Protein AF-A0A967NIB5-F1 (afdb_monomer_lite)

Secondary structure (DSSP, 8-state):
-HHHHHT--HHHHHHHHHHHTTS-TTGGGSTT---------------

Foldseek 3Di:
DVCVVVVHDPLRVQLVVCVVVVHHSCCCVDPPDDDDDDDDDDDDDDD

Sequence (47 aa):
EVPVRYGWDREEYLRWVCRKAGLPLDTWKGEGVQLFGFESEAWAEEP

Radius of gyration: 14.12 Å; chains: 1; bounding box: 32×19×40 Å

Structure (mmCIF, N/CA/C/O backbone):
data_AF-A0A967NIB5-F1
#
_entry.id   AF-A0A967NIB5-F1
#
loop_
_atom_site.group_PDB
_atom_site.id
_atom_site.type_symbol
_atom_site.label_atom_id
_atom_site.label_alt_id
_atom_site.label_comp_id
_atom_site.label_asym_id
_atom_site.label_entity_id
_atom_site.label_seq_id
_atom_site.pdbx_PDB_ins_code
_atom_site.Cartn_x
_atom_site.Cartn_y
_atom_site.Cartn_z
_atom_site.occupancy
_atom_site.B_iso_or_equiv
_atom_site.auth_seq_id
_atom_site.auth_comp_id
_atom_site.auth_asym_id
_atom_site.auth_atom_id
_atom_site.pdbx_PDB_model_num
ATOM 1 N N . GLU A 1 1 ? 5.677 -2.484 -11.430 1.00 65.31 1 GLU A N 1
ATOM 2 C CA . GLU A 1 1 ? 4.647 -2.383 -10.373 1.00 65.31 1 GLU A CA 1
ATOM 3 C C . GLU A 1 1 ? 4.936 -3.368 -9.243 1.00 65.31 1 GLU A C 1
ATOM 5 O O . GLU A 1 1 ? 5.442 -4.452 -9.512 1.00 65.31 1 GLU A O 1
ATOM 10 N N . VAL A 1 2 ? 4.695 -2.979 -7.987 1.00 72.44 2 VAL A N 1
ATOM 11 C CA . VAL A 1 2 ? 5.053 -3.774 -6.793 1.00 72.44 2 VAL A CA 1
ATOM 12 C C . VAL A 1 2 ? 4.241 -5.076 -6.676 1.00 72.44 2 VAL A C 1
ATOM 14 O O . VAL A 1 2 ? 4.876 -6.126 -6.631 1.00 72.44 2 VAL A O 1
ATOM 17 N N . PRO A 1 3 ? 2.891 -5.074 -6.686 1.00 73.62 3 PRO A N 1
ATOM 18 C CA . PRO A 1 3 ? 2.116 -6.312 -6.521 1.00 73.62 3 PRO A CA 1
ATOM 19 C C . PRO A 1 3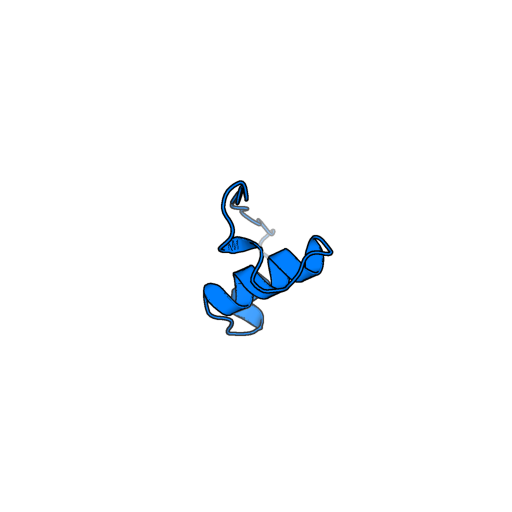 ? 2.403 -7.349 -7.618 1.00 73.62 3 PRO A C 1
ATOM 21 O O . PRO A 1 3 ? 2.600 -8.521 -7.315 1.00 73.62 3 PRO A O 1
ATOM 24 N N . VAL A 1 4 ? 2.560 -6.903 -8.870 1.00 75.38 4 VAL A N 1
ATOM 25 C CA . VAL A 1 4 ? 2.909 -7.766 -10.013 1.00 75.38 4 VAL A CA 1
ATOM 26 C C . VAL A 1 4 ? 4.295 -8.402 -9.849 1.00 75.38 4 VAL A C 1
ATOM 28 O O . VAL A 1 4 ? 4.471 -9.581 -10.132 1.00 75.38 4 VAL A O 1
ATOM 31 N N . ARG A 1 5 ? 5.289 -7.650 -9.350 1.00 75.25 5 ARG A N 1
ATOM 32 C CA . ARG A 1 5 ? 6.661 -8.155 -9.157 1.00 75.25 5 ARG A CA 1
ATOM 33 C C . ARG A 1 5 ? 6.760 -9.211 -8.052 1.00 75.25 5 ARG A C 1
ATOM 35 O O . ARG A 1 5 ? 7.617 -10.083 -8.143 1.00 75.25 5 ARG A O 1
ATOM 42 N N . TYR A 1 6 ? 5.928 -9.114 -7.018 1.00 78.19 6 TYR A N 1
ATOM 43 C CA . TYR A 1 6 ? 5.943 -10.042 -5.882 1.00 78.19 6 TYR A C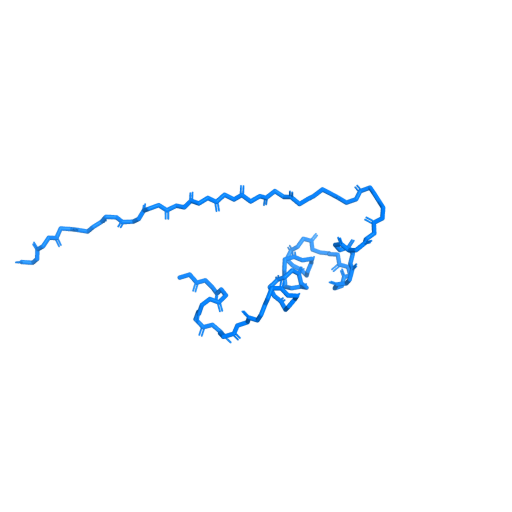A 1
ATOM 44 C C . TYR A 1 6 ? 4.903 -11.165 -5.987 1.00 78.19 6 TYR A C 1
ATOM 46 O O . TYR A 1 6 ? 4.870 -12.025 -5.113 1.00 78.19 6 TYR A O 1
ATOM 54 N N . GLY A 1 7 ? 4.083 -11.179 -7.044 1.00 82.56 7 GLY A N 1
ATOM 55 C CA . GLY A 1 7 ? 3.021 -12.171 -7.215 1.00 82.56 7 GLY A CA 1
ATOM 56 C C . GLY A 1 7 ? 1.927 -12.076 -6.152 1.00 82.56 7 GLY A C 1
ATOM 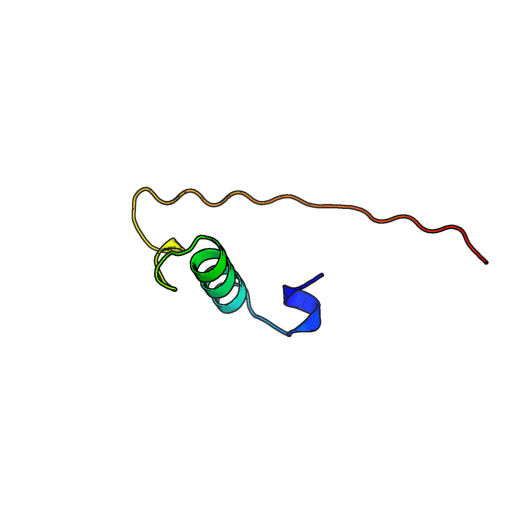57 O O . GLY A 1 7 ? 1.279 -13.077 -5.870 1.00 82.56 7 GLY A O 1
ATOM 58 N N . TRP A 1 8 ? 1.752 -10.899 -5.545 1.00 87.94 8 TRP A N 1
ATOM 59 C CA . TRP A 1 8 ? 0.784 -10.714 -4.472 1.00 87.94 8 TRP A CA 1
ATOM 60 C C . TRP A 1 8 ? -0.637 -10.718 -4.999 1.00 87.94 8 TRP A C 1
ATOM 62 O O . TRP A 1 8 ? -0.949 -10.041 -5.987 1.00 87.94 8 TRP A O 1
ATOM 72 N N . ASP A 1 9 ? -1.509 -11.415 -4.280 1.00 87.50 9 ASP A N 1
ATOM 73 C CA . ASP A 1 9 ? -2.939 -11.248 -4.474 1.00 87.50 9 ASP A CA 1
ATOM 74 C C . ASP A 1 9 ? -3.424 -9.893 -3.918 1.00 87.50 9 ASP A C 1
ATOM 76 O O . ASP A 1 9 ? -2.689 -9.103 -3.307 1.00 87.50 9 ASP A O 1
ATOM 80 N N . ARG A 1 10 ? -4.701 -9.590 -4.159 1.00 87.69 10 ARG A N 1
ATOM 81 C CA . ARG A 1 10 ? -5.317 -8.338 -3.713 1.00 87.69 10 ARG A CA 1
ATOM 82 C C . ARG A 1 10 ? -5.248 -8.161 -2.193 1.00 87.69 10 ARG A C 1
ATOM 84 O O . ARG A 1 10 ? -5.062 -7.035 -1.733 1.00 87.69 10 ARG A O 1
ATOM 91 N N . GLU A 1 11 ? -5.438 -9.223 -1.414 1.00 91.25 11 GLU A N 1
ATOM 92 C CA . GLU A 1 11 ? -5.414 -9.122 0.045 1.00 91.25 11 GLU A CA 1
ATOM 93 C C . GLU A 1 11 ? -4.000 -8.894 0.565 1.00 91.25 11 GLU A C 1
ATOM 95 O O . GLU A 1 11 ? -3.797 -8.042 1.432 1.00 91.25 11 GLU A O 1
ATOM 100 N N . GLU A 1 12 ? -3.023 -9.622 0.030 1.00 91.25 12 GLU A N 1
ATOM 101 C CA . GLU A 1 12 ? -1.615 -9.444 0.361 1.00 91.25 12 GLU A CA 1
ATOM 102 C C . GLU A 1 12 ? -1.184 -8.008 0.080 1.00 91.25 12 GLU A C 1
ATOM 104 O O . GLU A 1 12 ? -0.634 -7.348 0.965 1.00 91.25 12 GLU A O 1
ATOM 109 N N . TYR A 1 13 ? -1.526 -7.474 -1.094 1.00 91.62 13 TYR A N 1
ATOM 110 C CA . TYR A 1 13 ? -1.252 -6.079 -1.423 1.00 91.62 13 TYR A CA 1
ATOM 111 C C . TYR A 1 13 ? -1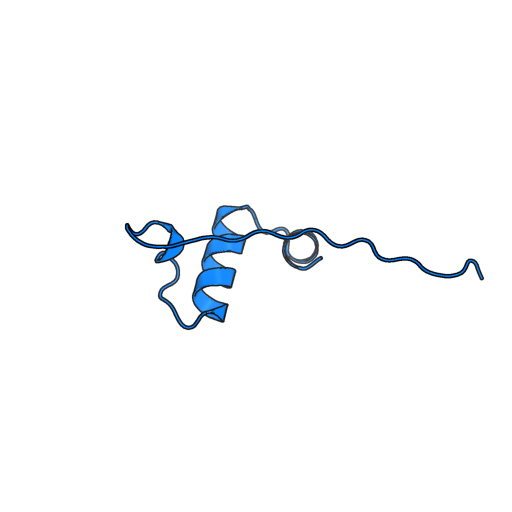.854 -5.108 -0.395 1.00 91.62 13 TYR A C 1
ATOM 113 O O . TYR A 1 13 ? -1.145 -4.233 0.107 1.00 91.62 13 TYR A O 1
ATOM 121 N N . LEU A 1 14 ? -3.124 -5.285 -0.013 1.00 92.56 14 LEU A N 1
ATOM 122 C CA . LEU A 1 14 ? -3.789 -4.420 0.969 1.00 92.56 14 LEU A CA 1
ATOM 123 C C . LEU A 1 14 ? -3.170 -4.523 2.372 1.00 92.56 14 LEU A C 1
ATOM 125 O O . LEU A 1 14 ? -3.013 -3.501 3.043 1.00 92.56 14 LEU A O 1
ATOM 129 N N . ARG A 1 15 ? -2.728 -5.713 2.797 1.00 93.44 15 ARG A N 1
ATOM 130 C CA . ARG A 1 15 ? -1.997 -5.888 4.067 1.00 93.44 15 ARG A CA 1
ATOM 131 C C . ARG A 1 15 ? -0.676 -5.122 4.064 1.00 93.44 15 ARG A C 1
ATOM 133 O O . ARG A 1 15 ? -0.328 -4.466 5.050 1.00 93.44 15 ARG A O 1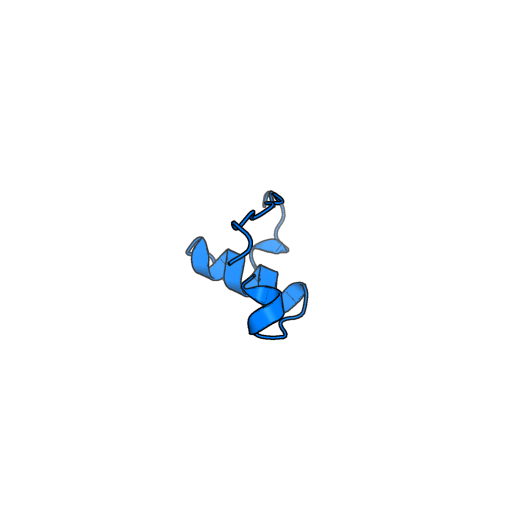
ATOM 140 N N . TRP A 1 16 ? 0.048 -5.159 2.947 1.00 91.56 16 TRP A N 1
ATOM 141 C CA . TRP A 1 16 ? 1.283 -4.393 2.774 1.00 91.56 16 TRP A CA 1
ATOM 142 C C . TRP A 1 16 ? 1.039 -2.884 2.712 1.00 91.56 16 TRP A C 1
ATOM 144 O O . TRP A 1 16 ? 1.843 -2.119 3.252 1.00 91.56 16 TRP A O 1
ATOM 154 N N . VAL A 1 17 ? -0.081 -2.446 2.133 1.00 92.75 17 VAL A N 1
ATOM 155 C CA . VAL A 1 17 ? -0.521 -1.043 2.174 1.00 92.75 17 VAL A CA 1
ATOM 156 C C . VAL A 1 17 ? -0.794 -0.600 3.614 1.00 92.75 17 VAL A C 1
ATOM 158 O O . VAL A 1 17 ? -0.261 0.430 4.030 1.00 92.75 17 VAL A O 1
ATOM 161 N N . CYS A 1 18 ? -1.520 -1.390 4.413 1.00 93.38 18 CYS A N 1
ATOM 162 C CA . CYS A 1 18 ? -1.736 -1.093 5.834 1.00 93.38 18 CYS A CA 1
ATOM 163 C C . CYS A 1 18 ? -0.421 -0.990 6.609 1.00 93.38 18 CYS A C 1
ATOM 165 O O . CYS A 1 18 ? -0.201 -0.012 7.326 1.00 93.38 18 CYS A O 1
ATOM 167 N N . ARG A 1 19 ? 0.500 -1.937 6.394 1.00 93.25 19 ARG A N 1
ATOM 168 C CA . ARG A 1 19 ? 1.833 -1.891 7.008 1.00 93.25 19 ARG A CA 1
ATOM 169 C C . ARG A 1 19 ? 2.590 -0.616 6.634 1.00 93.25 19 ARG A C 1
ATOM 171 O O . ARG A 1 19 ? 3.232 -0.015 7.491 1.00 93.25 19 ARG A O 1
ATOM 178 N N . LYS A 1 20 ? 2.515 -0.192 5.368 1.00 91.19 20 LYS A N 1
ATOM 179 C CA . LYS A 1 20 ? 3.159 1.037 4.875 1.00 91.19 20 LYS A CA 1
ATOM 180 C C . LYS A 1 20 ? 2.555 2.300 5.496 1.00 91.19 20 LYS A C 1
ATOM 182 O O . LYS A 1 20 ? 3.278 3.267 5.704 1.00 91.19 20 LYS A O 1
ATOM 187 N N . ALA A 1 21 ? 1.267 2.272 5.828 1.00 90.69 21 ALA A N 1
ATOM 188 C CA . ALA A 1 21 ? 0.583 3.331 6.566 1.00 90.69 21 ALA A CA 1
ATOM 189 C C . ALA A 1 21 ? 0.868 3.313 8.085 1.00 90.69 21 ALA A C 1
ATOM 191 O O . ALA A 1 21 ? 0.355 4.166 8.803 1.00 90.69 21 ALA A O 1
ATOM 192 N N . GLY A 1 22 ? 1.665 2.359 8.589 1.00 93.31 22 GLY A N 1
ATOM 193 C CA . GLY A 1 22 ? 1.935 2.199 10.024 1.00 93.31 22 GLY A CA 1
ATOM 194 C C . GLY A 1 22 ? 0.776 1.576 10.808 1.00 93.31 22 GLY A C 1
ATOM 195 O O . GLY A 1 22 ? 0.730 1.691 12.030 1.00 93.31 22 GLY A O 1
ATOM 196 N N . LEU A 1 23 ? -0.161 0.929 10.113 1.00 92.25 23 LEU A N 1
ATOM 197 C CA . LEU A 1 23 ? -1.367 0.337 10.684 1.00 92.25 23 LEU A CA 1
ATOM 198 C C . LEU A 1 23 ? -1.249 -1.196 10.775 1.00 92.25 23 LEU A C 1
ATOM 200 O O . LEU A 1 23 ? -0.465 -1.807 10.037 1.00 92.25 23 LEU A O 1
ATOM 204 N N . PRO A 1 24 ? -2.040 -1.845 11.652 1.00 94.25 24 PRO A N 1
ATOM 205 C CA . PRO A 1 24 ? -2.211 -3.295 11.643 1.00 94.25 24 PRO A CA 1
ATOM 206 C C . PRO A 1 24 ? -2.597 -3.838 10.258 1.00 94.25 24 PRO A C 1
ATOM 208 O O . PRO A 1 24 ? -3.311 -3.194 9.494 1.00 94.25 24 PRO A O 1
ATOM 211 N N . LEU A 1 25 ? -2.148 -5.054 9.935 1.00 91.81 25 LEU A N 1
ATOM 212 C CA . LEU A 1 25 ? -2.258 -5.626 8.584 1.00 91.81 25 LEU A CA 1
ATOM 213 C C . LEU A 1 25 ? -3.700 -5.741 8.064 1.00 91.81 25 LEU A C 1
ATOM 215 O O . LEU A 1 25 ? -3.923 -5.617 6.866 1.00 91.81 25 LEU A O 1
ATOM 219 N N . ASP A 1 26 ? -4.677 -5.948 8.945 1.00 94.06 26 ASP A N 1
ATOM 220 C CA . ASP A 1 26 ? -6.091 -6.096 8.580 1.00 94.06 26 ASP A CA 1
ATOM 221 C C . ASP A 1 26 ? -6.912 -4.811 8.765 1.00 94.06 26 ASP A C 1
ATOM 223 O O . ASP A 1 26 ? -8.136 -4.840 8.633 1.00 94.06 26 ASP A O 1
ATOM 227 N N . THR A 1 27 ? -6.272 -3.665 9.031 1.00 93.75 27 THR A N 1
ATOM 228 C CA . THR A 1 27 ? -6.988 -2.396 9.238 1.00 93.75 27 THR A CA 1
ATOM 229 C C . THR A 1 27 ? -7.835 -2.002 8.027 1.00 93.75 27 THR A C 1
ATOM 231 O O . THR A 1 27 ? -8.896 -1.427 8.217 1.00 93.75 27 THR A O 1
ATOM 234 N N . TRP A 1 28 ? -7.467 -2.396 6.802 1.00 92.56 28 TRP A N 1
ATOM 235 C CA . TRP A 1 28 ? -8.265 -2.142 5.591 1.00 92.56 28 TRP A CA 1
ATOM 236 C C . TRP A 1 28 ? -9.685 -2.733 5.616 1.00 92.56 28 TRP A C 1
ATOM 238 O O . TRP A 1 28 ? -10.521 -2.307 4.823 1.00 92.56 28 TRP A O 1
ATOM 248 N N . LYS A 1 29 ? -9.964 -3.696 6.503 1.00 92.75 29 LYS A N 1
ATOM 249 C CA . LYS A 1 29 ? -11.295 -4.301 6.692 1.00 92.75 29 LYS A CA 1
ATOM 250 C C . LYS A 1 29 ? -12.167 -3.536 7.695 1.00 92.75 29 LYS A C 1
ATOM 252 O O . LYS A 1 29 ? -13.338 -3.868 7.848 1.00 92.75 29 LYS A O 1
ATOM 257 N N . GLY A 1 30 ? -11.592 -2.581 8.427 1.00 92.06 30 GLY A N 1
ATOM 258 C CA . GLY A 1 30 ? -12.270 -1.856 9.497 1.00 92.06 30 GLY A CA 1
ATOM 259 C C . GLY A 1 30 ? -13.242 -0.796 8.985 1.00 92.06 30 GLY A C 1
ATOM 260 O O . GLY A 1 30 ? -13.028 -0.177 7.942 1.00 92.06 30 GLY A O 1
ATOM 261 N N . GLU A 1 31 ? -14.295 -0.547 9.760 1.00 87.88 31 GLU A N 1
ATOM 262 C CA . GLU A 1 31 ? -15.182 0.591 9.522 1.00 87.88 31 GLU A CA 1
ATOM 263 C C . GLU A 1 31 ? -14.413 1.914 9.676 1.00 87.88 31 GLU A C 1
ATOM 265 O O . GLU A 1 31 ? -13.537 2.052 10.530 1.00 87.88 31 GLU A O 1
ATOM 270 N N . GLY A 1 32 ? -14.721 2.891 8.819 1.00 88.00 32 GLY A N 1
ATOM 271 C CA . GLY A 1 32 ? -14.052 4.198 8.811 1.00 88.00 32 GLY A CA 1
ATOM 272 C C . GLY A 1 32 ? -12.713 4.245 8.067 1.00 88.00 32 GLY A C 1
ATOM 273 O O . GLY A 1 32 ? -12.101 5.310 7.999 1.00 88.00 32 GLY A O 1
ATOM 274 N N . VAL A 1 33 ? -12.258 3.138 7.471 1.00 91.38 33 VAL A N 1
ATOM 275 C CA . VAL A 1 33 ? -11.043 3.128 6.646 1.00 91.38 33 VAL A CA 1
ATOM 276 C C . VAL A 1 33 ? -11.357 3.509 5.206 1.00 91.38 33 VAL A C 1
ATOM 278 O O . VAL A 1 33 ? -12.256 2.961 4.574 1.00 91.38 33 VAL A O 1
ATOM 281 N N . GLN A 1 34 ? -10.584 4.455 4.676 1.00 91.56 34 GLN A N 1
ATOM 282 C CA . GLN A 1 34 ? -10.690 4.896 3.291 1.00 91.56 34 GLN A CA 1
ATOM 283 C C . GLN A 1 34 ? -9.505 4.364 2.486 1.00 91.56 34 GLN A C 1
ATOM 285 O O . GLN A 1 34 ? -8.347 4.590 2.834 1.00 91.56 34 GLN A O 1
ATOM 290 N N . LEU A 1 35 ? -9.806 3.663 1.395 1.00 91.19 35 LEU A N 1
ATOM 291 C CA . LEU A 1 35 ? -8.822 3.188 0.427 1.00 91.19 35 LEU A CA 1
ATOM 292 C C . LEU A 1 35 ? -8.908 4.057 -0.828 1.00 91.19 35 LEU A C 1
ATOM 294 O O . LEU A 1 35 ? -9.980 4.192 -1.414 1.00 91.19 35 LEU A O 1
ATOM 298 N N . PHE A 1 36 ? -7.775 4.611 -1.250 1.00 91.88 36 PHE A N 1
ATOM 299 C CA . PHE A 1 36 ? -7.663 5.402 -2.473 1.00 91.88 36 PHE A CA 1
ATOM 300 C C . PHE A 1 36 ? -6.739 4.681 -3.455 1.00 91.88 36 PHE A C 1
ATOM 302 O O . PHE A 1 36 ? -5.648 4.251 -3.080 1.00 91.88 36 PHE A O 1
ATOM 309 N N . GLY A 1 37 ? -7.189 4.538 -4.700 1.00 90.50 37 GLY A N 1
ATOM 310 C CA . GLY A 1 37 ? -6.415 3.963 -5.797 1.00 90.50 37 GLY A CA 1
ATOM 311 C C . GLY A 1 37 ? -6.010 5.039 -6.798 1.00 90.50 37 GLY A C 1
ATOM 312 O O . GLY A 1 37 ? -6.738 6.012 -6.990 1.00 90.50 37 GLY A O 1
ATOM 313 N N . PHE A 1 38 ? -4.857 4.858 -7.432 1.00 91.06 38 PHE A N 1
ATOM 314 C CA . PHE A 1 38 ? -4.428 5.657 -8.575 1.00 91.06 38 PHE A CA 1
ATOM 315 C C . PHE A 1 38 ? -3.743 4.752 -9.598 1.00 91.06 38 PHE A C 1
ATOM 317 O O . PHE A 1 38 ? -3.221 3.692 -9.247 1.00 91.06 38 PHE A O 1
ATOM 324 N N . GLU A 1 39 ? -3.729 5.202 -10.845 1.00 90.06 39 GLU A N 1
ATOM 325 C CA . GLU A 1 39 ? -3.056 4.545 -11.962 1.00 90.06 39 GLU A CA 1
ATOM 326 C C . GLU A 1 39 ? -1.950 5.467 -12.490 1.00 90.06 39 GLU A C 1
ATOM 328 O O . GLU A 1 39 ? -1.999 6.687 -12.307 1.00 90.06 39 GLU A O 1
ATOM 333 N N . SER A 1 40 ? -0.919 4.892 -13.104 1.00 88.69 40 SER A N 1
ATOM 334 C CA . SER A 1 40 ? 0.193 5.652 -13.677 1.00 88.69 40 SER A CA 1
ATOM 335 C C . SER A 1 40 ? 0.671 5.001 -14.962 1.00 88.69 40 SER A C 1
ATOM 337 O O . SER A 1 40 ? 0.846 3.784 -14.998 1.00 88.69 40 SER A O 1
ATOM 339 N N . GLU A 1 41 ? 0.962 5.815 -15.967 1.00 91.19 41 GLU A N 1
ATOM 340 C CA . GLU A 1 41 ? 1.546 5.378 -17.230 1.00 91.19 41 GLU A CA 1
ATOM 341 C C . GLU A 1 41 ? 3.010 5.828 -17.300 1.00 91.19 41 GLU A C 1
ATOM 343 O O . GLU A 1 41 ? 3.340 6.957 -16.929 1.00 91.19 41 GLU A O 1
ATOM 348 N N . ALA A 1 42 ? 3.899 4.939 -17.741 1.00 86.69 42 ALA A N 1
ATOM 349 C CA . ALA A 1 42 ? 5.321 5.228 -17.893 1.00 86.69 42 ALA A CA 1
ATOM 350 C C . ALA A 1 42 ? 5.703 5.153 -19.374 1.00 86.69 42 ALA A C 1
ATOM 352 O O . ALA A 1 42 ? 5.401 4.165 -20.038 1.00 86.69 42 ALA A O 1
ATOM 353 N N . TRP A 1 43 ? 6.394 6.181 -19.863 1.00 91.06 43 TRP A N 1
ATOM 354 C CA . TRP A 1 43 ? 6.844 6.302 -21.249 1.00 91.06 43 TRP A CA 1
ATOM 355 C C . TRP A 1 43 ? 8.377 6.285 -21.290 1.00 91.06 43 TRP A C 1
ATOM 357 O O . TRP A 1 43 ? 9.024 6.830 -20.393 1.00 91.06 43 TRP A O 1
ATOM 367 N N . ALA A 1 44 ? 8.957 5.661 -22.313 1.00 90.06 44 ALA A N 1
ATOM 368 C CA . ALA A 1 44 ? 10.399 5.627 -22.556 1.00 90.06 44 ALA A CA 1
ATOM 369 C C . ALA A 1 44 ? 10.675 5.839 -24.051 1.00 90.06 44 ALA A C 1
ATOM 371 O O . ALA A 1 44 ? 9.857 5.446 -24.881 1.00 90.06 44 ALA A O 1
ATOM 372 N N . GLU A 1 45 ? 11.801 6.471 -24.386 1.00 87.62 45 GLU A N 1
ATOM 373 C CA . GLU A 1 45 ? 12.239 6.619 -25.779 1.00 87.62 45 GLU A CA 1
ATOM 374 C C . GLU A 1 45 ? 12.702 5.265 -26.339 1.00 87.62 45 GLU A C 1
ATOM 376 O O . GLU A 1 45 ? 13.313 4.465 -25.624 1.00 87.62 45 GLU A O 1
ATOM 381 N N . GLU A 1 46 ? 12.390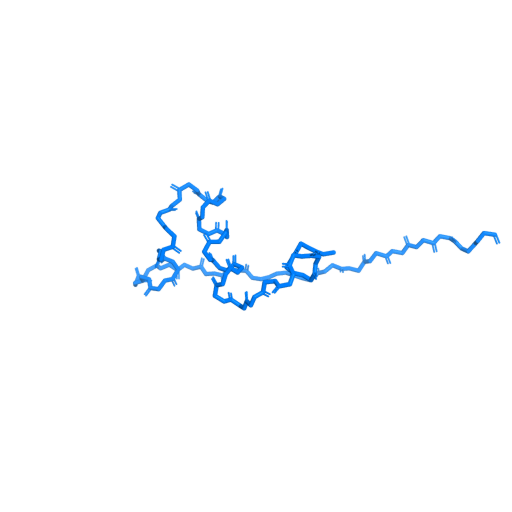 5.002 -27.611 1.00 77.75 46 GLU A N 1
ATOM 382 C CA . GLU A 1 46 ? 12.934 3.844 -28.323 1.00 77.75 46 GLU A CA 1
ATOM 383 C C . GLU A 1 46 ? 14.442 4.046 -28.567 1.00 77.75 46 GLU A C 1
ATOM 385 O O . GLU A 1 46 ? 14.850 5.160 -28.906 1.00 77.75 46 GLU A O 1
ATOM 390 N N . PRO A 1 47 ? 15.269 3.006 -28.351 1.00 70.75 47 PRO A N 1
ATOM 391 C CA . PRO A 1 47 ? 16.723 3.097 -28.462 1.00 70.75 47 PRO A CA 1
ATOM 392 C C . PRO A 1 47 ? 17.232 3.288 -29.897 1.00 70.75 47 PRO A C 1
ATOM 394 O O . PRO A 1 47 ? 16.580 2.790 -30.844 1.00 70.75 47 PRO A O 1
#

pLDDT: mean 87.93, std 7.05, range [65.31, 94.25]